Protein AF-A0A6M1E549-F1 (afdb_monomer_lite)

Sequence (84 aa):
MEQAIPERRIRIIKSVQSAGGQTSAEALCGEYPDDDQVLRAFCELEEQYAKNPVYEKLHGFNERLSLSFRNRDSNEIISFMTED

Secondary structure (DSSP, 8-state):
--------PEEEEEEEE-TTS-EEEEEEEEEESSHHHHHHHHHHHHHHHHT-TTEEEEE-TTTTSEEEEEETTT--EEEEEEE-

Radius of gyration: 14.62 Å; chains: 1; bounding box: 31×32×48 Å

Structure (mmCIF, N/CA/C/O backbone):
data_AF-A0A6M1E549-F1
#
_entry.id   AF-A0A6M1E549-F1
#
loop_
_atom_site.group_PDB
_atom_site.id
_atom_site.type_symbol
_atom_site.label_atom_id
_atom_site.label_alt_id
_atom_site.label_comp_id
_atom_site.label_asym_id
_atom_site.label_entity_id
_atom_site.label_seq_id
_atom_site.pdbx_PDB_ins_code
_atom_site.Cartn_x
_atom_site.Cartn_y
_atom_site.Cartn_z
_atom_site.occupancy
_atom_site.B_iso_or_equiv
_atom_site.auth_seq_id
_atom_site.auth_comp_id
_atom_site.auth_asym_id
_atom_site.auth_atom_id
_atom_site.pdbx_PDB_model_num
ATOM 1 N N . MET A 1 1 ? -9.514 22.461 34.500 1.00 43.75 1 MET A N 1
ATOM 2 C CA . MET A 1 1 ? -9.113 22.619 33.089 1.00 43.75 1 MET A CA 1
ATOM 3 C C . MET A 1 1 ? -9.009 21.221 32.529 1.00 43.75 1 MET A C 1
ATOM 5 O O . MET A 1 1 ? -8.154 20.469 32.978 1.00 43.75 1 ME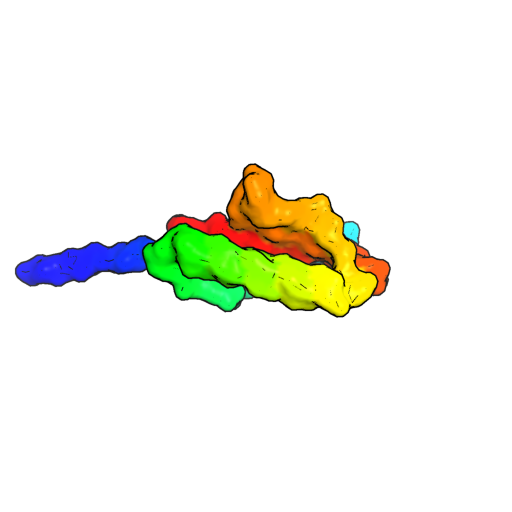T A O 1
ATOM 9 N N . GLU A 1 2 ? -9.972 20.846 31.696 1.00 46.66 2 GLU A N 1
ATOM 10 C CA . GLU A 1 2 ? -10.035 19.539 31.048 1.00 46.66 2 GLU A CA 1
ATOM 11 C C . GLU A 1 2 ? -8.862 19.463 30.067 1.00 46.66 2 GLU A C 1
ATOM 13 O O . GLU A 1 2 ? -8.790 20.233 29.111 1.00 46.66 2 GLU A O 1
ATOM 18 N N . GLN A 1 3 ? -7.861 18.643 30.385 1.00 46.72 3 GLN A N 1
ATOM 19 C CA . GLN A 1 3 ? -6.779 18.359 29.455 1.00 46.72 3 GLN A CA 1
ATOM 20 C C . GLN A 1 3 ? -7.390 17.456 28.388 1.00 46.72 3 GLN A C 1
ATOM 22 O O . GLN A 1 3 ? -7.639 16.282 28.651 1.00 46.72 3 GLN A O 1
ATOM 27 N N . ALA A 1 4 ? -7.709 18.023 27.224 1.00 48.78 4 ALA A N 1
ATOM 28 C CA . ALA A 1 4 ? -8.053 17.242 26.049 1.00 48.78 4 ALA A CA 1
ATOM 29 C C . ALA A 1 4 ? -6.864 16.318 25.767 1.00 48.78 4 ALA A C 1
ATOM 31 O O . ALA A 1 4 ? -5.798 16.770 25.348 1.00 48.78 4 ALA A O 1
ATOM 32 N N . ILE A 1 5 ? -7.022 15.038 26.100 1.00 59.81 5 ILE A N 1
ATOM 33 C CA . ILE A 1 5 ? -6.075 13.995 25.725 1.00 59.81 5 ILE A CA 1
ATOM 34 C C . ILE A 1 5 ? -6.022 14.067 24.196 1.00 59.81 5 ILE A C 1
ATOM 36 O O . ILE A 1 5 ? -7.093 13.999 23.585 1.00 59.81 5 ILE A O 1
ATOM 40 N N . PRO A 1 6 ? -4.857 14.293 23.562 1.00 56.72 6 PRO A N 1
ATOM 41 C CA . PRO A 1 6 ? -4.803 14.280 22.111 1.00 56.72 6 PRO A CA 1
ATOM 42 C C . PRO A 1 6 ? -5.316 12.913 21.671 1.00 56.72 6 PRO A C 1
ATOM 44 O O . PRO A 1 6 ? -4.788 11.888 22.104 1.00 56.72 6 PRO A O 1
ATOM 47 N N . GLU A 1 7 ? -6.398 12.906 20.893 1.00 65.00 7 GLU A N 1
ATOM 48 C CA . GLU A 1 7 ? -6.901 11.694 20.259 1.00 65.00 7 GLU A CA 1
ATOM 49 C C . GLU A 1 7 ? -5.708 11.059 19.544 1.00 65.00 7 GLU A C 1
ATOM 51 O O . GLU A 1 7 ? -5.113 11.681 18.659 1.00 65.00 7 GLU A O 1
ATOM 56 N N . ARG A 1 8 ? -5.278 9.882 19.999 1.00 70.75 8 ARG A N 1
ATOM 57 C CA . ARG A 1 8 ? -4.131 9.192 19.417 1.00 70.75 8 ARG A CA 1
ATOM 58 C C . ARG A 1 8 ? -4.561 8.745 18.025 1.00 70.75 8 ARG A C 1
ATOM 60 O O . ARG A 1 8 ? -5.454 7.915 17.903 1.00 70.75 8 ARG A O 1
ATOM 67 N N . ARG A 1 9 ? -4.020 9.386 16.989 1.00 84.75 9 ARG A N 1
ATOM 68 C CA . ARG A 1 9 ? -4.362 9.109 15.591 1.00 84.75 9 ARG A CA 1
ATOM 69 C C . ARG A 1 9 ? -3.251 8.289 14.971 1.00 84.75 9 ARG A C 1
ATOM 71 O O . ARG A 1 9 ? -2.094 8.692 15.014 1.00 84.75 9 ARG A O 1
ATOM 78 N N . ILE A 1 10 ? -3.633 7.186 14.351 1.00 87.75 10 ILE A N 1
ATOM 79 C CA . ILE A 1 10 ? -2.743 6.312 13.606 1.00 87.75 10 ILE A CA 1
ATOM 80 C C . ILE A 1 10 ? -2.454 6.976 12.264 1.00 87.75 10 ILE A C 1
ATOM 82 O O . ILE A 1 10 ? -3.362 7.281 11.484 1.00 87.75 10 ILE A O 1
ATOM 86 N N . ARG A 1 11 ? -1.181 7.213 11.980 1.00 90.50 11 ARG A N 1
ATOM 87 C CA . ARG A 1 11 ? -0.725 7.836 10.740 1.00 90.50 11 ARG A CA 1
ATOM 88 C C . ARG A 1 11 ? -0.281 6.769 9.765 1.00 90.50 11 ARG A C 1
ATOM 90 O O . ARG A 1 11 ? 0.491 5.893 10.125 1.00 90.50 11 ARG A O 1
ATOM 97 N N . ILE A 1 12 ? -0.714 6.855 8.515 1.00 91.12 12 ILE A N 1
ATOM 98 C CA . ILE A 1 12 ? -0.151 6.035 7.441 1.00 91.12 12 ILE A CA 1
ATOM 99 C C . ILE A 1 12 ? 0.924 6.859 6.746 1.00 91.12 12 ILE A C 1
ATOM 101 O O . ILE A 1 12 ? 0.622 7.867 6.105 1.00 91.12 12 ILE A O 1
ATOM 105 N N . ILE A 1 13 ? 2.172 6.421 6.849 1.00 92.50 13 ILE A N 1
ATOM 106 C CA . ILE A 1 13 ? 3.315 7.033 6.177 1.00 92.50 13 ILE A CA 1
ATOM 107 C C . ILE A 1 13 ? 3.617 6.240 4.911 1.00 92.50 13 ILE A C 1
ATOM 109 O O . ILE A 1 13 ? 3.770 5.020 4.945 1.00 92.50 13 ILE A O 1
ATOM 113 N N . LYS A 1 14 ? 3.692 6.944 3.783 1.00 92.69 14 LYS A N 1
ATOM 114 C CA . LYS A 1 14 ? 4.178 6.433 2.506 1.00 92.69 14 LYS A CA 1
ATOM 115 C C . LYS A 1 14 ? 5.652 6.793 2.369 1.00 92.69 14 LYS A C 1
ATOM 117 O O . LYS A 1 14 ? 5.976 7.972 2.258 1.00 92.69 14 LYS A O 1
ATOM 122 N N . SER A 1 15 ? 6.515 5.799 2.255 1.00 91.94 15 SER A N 1
ATOM 123 C CA . SER A 1 15 ? 7.945 5.974 2.006 1.00 91.94 15 SER A CA 1
ATOM 124 C C . SER A 1 15 ? 8.298 5.416 0.628 1.00 91.94 15 SER A C 1
ATOM 126 O O . SER A 1 15 ? 7.905 4.307 0.272 1.00 91.94 15 SER A O 1
ATOM 128 N N . VAL A 1 16 ? 9.031 6.184 -0.172 1.00 91.69 16 VAL A N 1
ATOM 129 C CA . VAL A 1 16 ? 9.501 5.793 -1.506 1.00 91.69 16 VAL A CA 1
ATOM 130 C C . VAL A 1 16 ? 11.012 5.655 -1.456 1.00 91.69 16 VAL A C 1
ATOM 132 O O . VAL A 1 16 ? 11.717 6.605 -1.124 1.00 91.69 16 VAL A O 1
ATOM 135 N N . GLN A 1 17 ? 11.513 4.473 -1.780 1.00 91.81 17 GLN A N 1
ATOM 136 C CA . GLN A 1 17 ? 12.932 4.153 -1.839 1.00 91.81 17 GLN A CA 1
ATOM 137 C C . GLN A 1 17 ? 13.347 3.969 -3.294 1.00 91.81 17 GLN A C 1
ATOM 139 O O . GLN A 1 17 ? 12.773 3.150 -4.011 1.00 91.81 17 GLN A O 1
ATOM 144 N N . SER A 1 18 ? 14.368 4.708 -3.723 1.00 88.00 18 SER A N 1
ATOM 145 C CA . SER A 1 18 ? 14.968 4.502 -5.042 1.00 88.00 18 SER A CA 1
ATOM 146 C C . SER A 1 18 ? 15.742 3.185 -5.089 1.00 88.00 18 SER A C 1
ATOM 148 O O . SER A 1 18 ? 16.148 2.652 -4.055 1.00 88.00 18 SER A O 1
ATOM 150 N N . ALA A 1 19 ? 16.049 2.702 -6.295 1.00 77.88 19 ALA A N 1
ATOM 151 C CA . ALA A 1 19 ? 16.824 1.476 -6.511 1.00 77.88 19 ALA A CA 1
ATOM 152 C C . ALA A 1 19 ? 18.196 1.446 -5.793 1.00 77.88 19 ALA A C 1
ATOM 154 O O . ALA A 1 19 ? 18.748 0.373 -5.564 1.00 77.88 19 ALA A O 1
ATOM 155 N N . GLY A 1 20 ? 18.741 2.610 -5.413 1.00 77.00 20 GLY A N 1
ATOM 156 C CA . GLY A 1 20 ? 19.963 2.742 -4.609 1.00 77.00 20 GLY A CA 1
ATOM 157 C C . GLY A 1 20 ? 19.789 2.531 -3.097 1.00 77.00 20 GLY A C 1
ATOM 158 O O . GLY A 1 20 ? 20.750 2.724 -2.360 1.00 77.00 20 GLY A O 1
ATOM 159 N N . GLY A 1 21 ? 18.591 2.180 -2.617 1.00 69.19 21 GLY A N 1
ATOM 160 C CA . GLY A 1 21 ? 18.315 1.886 -1.203 1.00 69.19 21 GLY A CA 1
ATOM 161 C C . GLY A 1 21 ? 18.150 3.113 -0.302 1.00 69.19 21 GLY A C 1
ATOM 162 O O . GLY A 1 21 ? 17.929 2.965 0.895 1.00 69.19 21 GLY A O 1
ATOM 163 N N . GLN A 1 22 ? 18.236 4.325 -0.855 1.00 79.06 22 GLN A N 1
ATOM 164 C CA . GLN A 1 22 ? 17.988 5.553 -0.107 1.00 79.06 22 GLN A CA 1
ATOM 165 C C . GLN A 1 22 ? 16.509 5.940 -0.198 1.00 79.06 22 GLN A C 1
ATOM 167 O O . GLN A 1 22 ? 15.965 6.105 -1.300 1.00 79.06 22 GLN A O 1
ATOM 172 N N . THR A 1 23 ? 15.869 6.127 0.961 1.00 80.50 23 THR A N 1
ATOM 173 C CA . THR A 1 23 ? 14.539 6.738 1.043 1.00 80.50 23 THR A CA 1
ATOM 174 C C . THR A 1 23 ? 14.602 8.112 0.394 1.00 80.50 23 THR A C 1
ATOM 176 O O . THR A 1 23 ? 15.348 8.994 0.811 1.00 80.50 23 THR A O 1
ATOM 179 N N . SER A 1 24 ? 13.880 8.240 -0.708 1.00 77.94 24 SER A N 1
ATOM 180 C CA . SER A 1 24 ? 13.886 9.409 -1.579 1.00 77.94 24 SER A CA 1
ATOM 181 C C . SER A 1 24 ? 12.780 10.385 -1.198 1.00 77.94 24 SER A C 1
ATOM 183 O O . SER A 1 24 ? 12.951 11.590 -1.358 1.00 77.94 24 SER A O 1
ATOM 185 N N . ALA A 1 25 ? 11.668 9.878 -0.662 1.00 86.19 25 ALA A N 1
ATOM 186 C CA . ALA A 1 25 ? 10.580 10.695 -0.148 1.00 86.19 25 ALA A CA 1
ATOM 187 C C . ALA A 1 25 ? 9.792 9.944 0.926 1.00 86.19 25 ALA A C 1
ATOM 189 O O . ALA A 1 25 ? 9.560 8.742 0.798 1.00 86.19 25 ALA A O 1
ATOM 190 N N . GLU A 1 26 ? 9.327 10.674 1.933 1.00 91.19 26 GLU A N 1
ATOM 191 C CA . GLU A 1 26 ? 8.337 10.205 2.899 1.00 91.19 26 GLU A CA 1
ATOM 192 C C . GLU A 1 26 ? 7.189 11.205 2.925 1.00 91.19 26 GLU A C 1
ATOM 194 O O . GLU A 1 26 ? 7.404 12.418 2.909 1.00 91.19 26 GLU A O 1
ATOM 199 N N . ALA A 1 27 ? 5.965 10.698 2.900 1.00 91.31 27 ALA A N 1
ATOM 200 C CA . ALA A 1 27 ? 4.766 11.510 2.844 1.00 91.31 27 ALA A CA 1
ATOM 201 C C . ALA A 1 27 ? 3.690 10.915 3.745 1.00 91.31 27 ALA A C 1
ATOM 203 O O . ALA A 1 27 ? 3.410 9.717 3.694 1.00 91.31 27 ALA A O 1
ATOM 204 N N . LEU A 1 28 ? 3.046 11.772 4.532 1.00 90.00 28 LEU A N 1
ATOM 205 C CA . LEU A 1 28 ? 1.840 11.406 5.258 1.00 90.00 28 LEU A CA 1
ATOM 206 C C . LEU A 1 28 ? 0.725 11.124 4.246 1.00 90.00 28 LEU A C 1
ATOM 208 O O . LEU A 1 28 ? 0.329 12.005 3.484 1.00 90.00 28 LEU A O 1
ATOM 212 N N . CYS A 1 29 ? 0.246 9.886 4.227 1.00 88.00 29 CYS A N 1
ATOM 213 C CA . CYS A 1 29 ? -0.844 9.457 3.360 1.00 88.00 29 CYS A CA 1
ATOM 214 C C . CYS A 1 29 ? -2.205 9.776 3.989 1.00 88.00 29 CYS A C 1
ATOM 216 O O . CYS A 1 29 ? -3.137 10.148 3.281 1.00 88.00 29 CYS A O 1
ATOM 218 N N . GLY A 1 30 ? -2.307 9.660 5.315 1.00 88.31 30 GLY A N 1
ATOM 219 C CA . GLY A 1 30 ? -3.516 9.984 6.063 1.00 88.31 30 GLY A CA 1
ATOM 220 C C . GLY A 1 30 ? -3.354 9.762 7.562 1.00 88.31 30 GLY A C 1
ATOM 221 O O . GLY A 1 30 ? -2.443 9.057 7.996 1.00 88.31 30 GLY A O 1
ATOM 222 N N . GLU A 1 31 ? -4.246 10.370 8.339 1.00 90.44 31 GLU A N 1
ATOM 223 C CA . GLU A 1 31 ? -4.365 10.170 9.784 1.00 90.44 31 GLU A CA 1
ATOM 224 C C . GLU A 1 31 ? -5.752 9.617 10.084 1.00 90.44 31 GLU A C 1
ATOM 226 O O . GLU A 1 31 ? -6.759 10.155 9.617 1.00 90.44 31 GLU A O 1
ATOM 231 N N . TYR A 1 32 ? -5.798 8.556 10.874 1.00 88.25 32 TYR A N 1
ATOM 232 C CA . TYR A 1 32 ? -7.007 7.797 11.143 1.00 88.25 32 TYR A CA 1
ATOM 233 C C . TYR A 1 32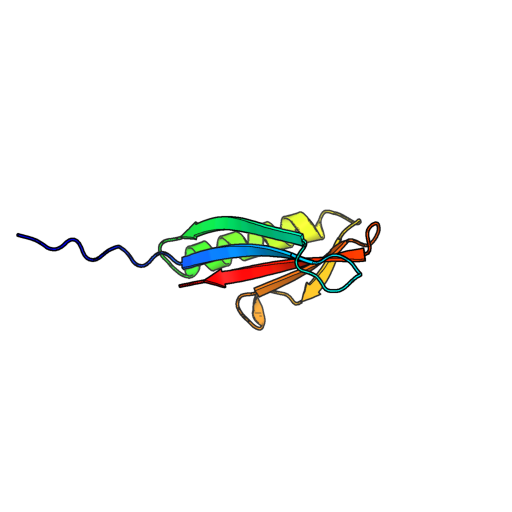 ? -7.178 7.627 12.652 1.00 88.25 32 TYR A C 1
ATOM 235 O O . TYR A 1 32 ? -6.195 7.412 13.357 1.00 88.25 32 TYR A O 1
ATOM 243 N N . PRO A 1 33 ? -8.404 7.739 13.176 1.00 85.38 33 PRO A N 1
ATOM 244 C CA . PRO A 1 33 ? -8.640 7.636 14.613 1.00 85.38 33 PRO A CA 1
ATOM 245 C C . PRO A 1 33 ? -8.640 6.189 15.131 1.00 85.38 33 PRO A C 1
ATOM 247 O O . PRO A 1 33 ? -8.448 5.994 16.323 1.00 85.38 33 PRO A O 1
ATOM 250 N N . ASP A 1 34 ? -8.824 5.187 14.259 1.00 85.62 34 ASP A N 1
ATOM 251 C CA . ASP A 1 34 ? -8.992 3.782 14.652 1.00 85.62 34 ASP A CA 1
ATOM 252 C C . ASP A 1 34 ? -8.400 2.816 13.614 1.00 85.62 34 ASP A C 1
ATOM 254 O O . ASP A 1 34 ? -8.392 3.106 12.411 1.00 85.62 34 ASP A O 1
ATOM 258 N N . ASP A 1 35 ? -8.010 1.619 14.063 1.00 84.62 35 ASP A N 1
ATOM 259 C CA . ASP A 1 35 ? -7.455 0.555 13.218 1.00 84.62 35 ASP A CA 1
ATOM 260 C C . ASP A 1 35 ? -8.394 0.126 12.078 1.00 84.62 35 ASP A C 1
ATOM 262 O O . ASP A 1 35 ? -7.928 -0.185 10.986 1.00 84.62 35 ASP A O 1
ATOM 266 N N . ASP A 1 36 ? -9.720 0.138 12.274 1.00 87.38 36 ASP A N 1
ATOM 267 C CA . ASP A 1 36 ? -10.676 -0.235 11.213 1.00 87.38 36 ASP A CA 1
ATOM 268 C C . ASP A 1 36 ? -10.568 0.706 10.005 1.00 87.38 36 ASP A C 1
ATOM 270 O O . ASP A 1 36 ? -10.565 0.263 8.855 1.00 87.38 36 ASP A O 1
ATOM 274 N N . GLN A 1 37 ? -10.413 2.010 10.254 1.00 88.94 37 GLN A N 1
ATOM 275 C CA . GLN A 1 37 ? -10.251 2.990 9.181 1.00 88.94 37 GLN A CA 1
ATOM 276 C C . GLN A 1 37 ? -8.883 2.869 8.507 1.00 88.94 37 GLN A C 1
ATOM 278 O O . GLN A 1 37 ? -8.790 2.985 7.286 1.00 88.94 37 GLN A O 1
ATOM 283 N N . VAL A 1 38 ? -7.844 2.564 9.285 1.00 87.94 38 VAL A N 1
ATOM 284 C CA . VAL A 1 38 ? -6.504 2.266 8.768 1.00 87.94 38 VAL A CA 1
ATOM 285 C C . VAL A 1 38 ? -6.544 1.053 7.839 1.00 87.94 38 VAL A C 1
ATOM 287 O O . VAL A 1 38 ? -6.044 1.116 6.718 1.00 87.94 38 VAL A O 1
ATOM 290 N N . LEU A 1 39 ? -7.190 -0.038 8.257 1.00 87.69 39 LEU A N 1
ATOM 291 C CA . LEU A 1 39 ? -7.335 -1.257 7.461 1.00 87.69 39 LEU A CA 1
ATOM 292 C C . LEU A 1 39 ? -8.095 -1.004 6.156 1.00 87.69 39 LEU A C 1
ATOM 294 O O . LEU A 1 39 ? -7.679 -1.497 5.106 1.00 87.69 39 LEU A O 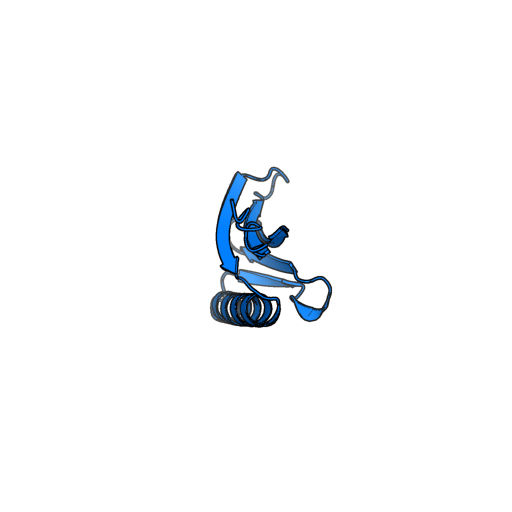1
ATOM 298 N N . ARG A 1 40 ? -9.171 -0.208 6.192 1.00 89.31 40 ARG A N 1
ATOM 299 C CA . ARG A 1 40 ? -9.886 0.205 4.973 1.00 89.31 40 ARG A CA 1
ATOM 300 C C . ARG A 1 40 ? -8.981 0.995 4.036 1.00 89.31 40 ARG A C 1
ATOM 302 O O . ARG A 1 40 ? -8.911 0.659 2.859 1.00 89.31 40 ARG A O 1
ATOM 309 N N . ALA A 1 41 ? -8.230 1.960 4.564 1.00 90.25 41 ALA A N 1
ATOM 310 C CA . ALA A 1 41 ? -7.292 2.747 3.774 1.00 90.25 41 ALA A CA 1
ATOM 311 C C . ALA A 1 41 ? -6.193 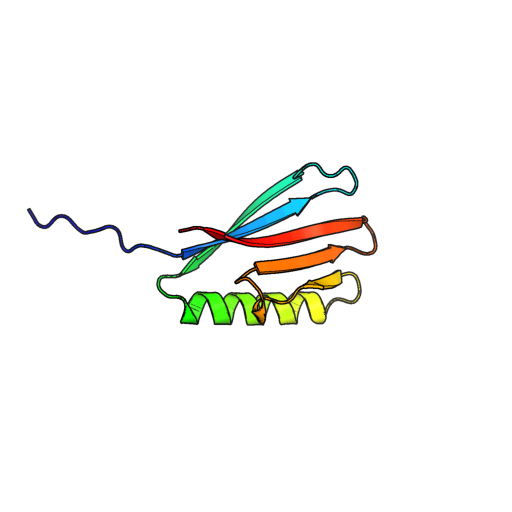1.879 3.140 1.00 90.25 41 ALA A C 1
ATOM 313 O O . ALA A 1 41 ? -5.889 2.037 1.959 1.00 90.25 41 ALA A O 1
ATOM 314 N N . PHE A 1 42 ? -5.630 0.918 3.880 1.00 89.56 42 PHE A N 1
ATOM 315 C CA . PHE A 1 42 ? -4.687 -0.054 3.323 1.00 89.56 42 PHE A CA 1
ATOM 316 C C . PHE A 1 42 ? -5.325 -0.919 2.233 1.00 89.56 42 PHE A C 1
ATOM 318 O O . PHE A 1 42 ? -4.705 -1.130 1.195 1.00 89.56 42 PHE A O 1
ATOM 325 N N . CYS A 1 43 ? -6.559 -1.385 2.423 1.00 89.12 43 CYS A N 1
ATOM 326 C CA . CYS A 1 43 ? -7.279 -2.150 1.406 1.00 89.12 43 CYS A CA 1
ATOM 327 C C . CYS A 1 43 ? -7.468 -1.331 0.117 1.00 89.12 43 CYS A C 1
ATOM 329 O O . CYS A 1 43 ? -7.120 -1.789 -0.972 1.00 89.12 43 CYS A O 1
ATOM 331 N N . GLU A 1 44 ? -7.918 -0.079 0.240 1.00 90.62 44 GLU A N 1
ATOM 332 C CA . GLU A 1 44 ? -8.095 0.833 -0.894 1.00 90.62 44 GLU A CA 1
ATOM 333 C C . GLU A 1 44 ? -6.771 1.147 -1.602 1.00 90.62 44 GLU A C 1
ATOM 335 O O . GLU A 1 44 ? -6.725 1.191 -2.834 1.00 90.62 44 GLU A O 1
ATOM 340 N N . LEU A 1 45 ? -5.686 1.359 -0.850 1.00 89.94 45 LEU A N 1
ATOM 341 C CA . LEU A 1 45 ? -4.345 1.536 -1.409 1.00 89.94 45 LEU A CA 1
ATOM 342 C C . LEU A 1 45 ? -3.907 0.278 -2.160 1.00 89.94 45 LEU A C 1
ATOM 344 O O . LEU A 1 45 ? -3.463 0.364 -3.303 1.00 89.94 45 LEU A O 1
ATOM 348 N N . GLU A 1 46 ? -4.070 -0.896 -1.558 1.00 90.06 46 GLU A N 1
ATOM 349 C CA . GLU A 1 46 ? -3.705 -2.158 -2.187 1.00 90.06 46 GLU A CA 1
ATOM 350 C C . GLU A 1 46 ? -4.442 -2.369 -3.510 1.00 90.06 46 GLU A C 1
ATOM 352 O O . GLU A 1 46 ? -3.805 -2.668 -4.520 1.00 90.06 46 GLU A O 1
ATOM 357 N N . GLU A 1 47 ? -5.753 -2.135 -3.544 1.00 90.31 47 GLU A N 1
ATOM 358 C CA . GLU A 1 47 ? -6.540 -2.221 -4.771 1.00 90.31 47 GLU A CA 1
ATOM 359 C C . GLU A 1 47 ? -6.096 -1.211 -5.837 1.00 90.31 47 GLU A C 1
ATOM 361 O O . GLU A 1 47 ? -6.025 -1.553 -7.020 1.00 90.31 47 GLU A O 1
ATOM 366 N N . GLN A 1 48 ? -5.798 0.033 -5.454 1.00 90.62 48 GLN A N 1
ATOM 367 C CA . GLN A 1 48 ? -5.358 1.074 -6.390 1.00 90.62 48 GLN A CA 1
ATOM 368 C C . GLN A 1 48 ? -4.015 0.739 -7.046 1.00 90.62 48 GLN A C 1
ATOM 370 O O . GLN A 1 48 ? -3.850 0.924 -8.258 1.00 90.62 48 GLN A O 1
ATOM 375 N N . TYR A 1 49 ? -3.063 0.225 -6.266 1.00 89.44 49 TYR A N 1
ATOM 376 C CA . TYR A 1 49 ? -1.769 -0.205 -6.791 1.00 89.44 49 TYR A CA 1
ATOM 377 C C . TYR A 1 49 ? -1.891 -1.513 -7.577 1.00 89.44 49 TYR A C 1
ATOM 379 O O . TYR A 1 49 ? -1.287 -1.628 -8.638 1.00 89.44 49 TYR A O 1
ATOM 387 N N . ALA A 1 50 ? -2.731 -2.457 -7.141 1.00 86.81 50 ALA A N 1
ATOM 388 C CA . ALA A 1 50 ? -2.974 -3.711 -7.857 1.00 86.81 50 ALA A CA 1
ATOM 389 C C . ALA A 1 50 ? -3.659 -3.509 -9.221 1.00 86.81 50 ALA A C 1
ATOM 391 O O . ALA A 1 50 ? -3.415 -4.275 -10.153 1.00 86.81 50 ALA A O 1
ATOM 392 N N . LYS A 1 51 ? -4.491 -2.469 -9.368 1.00 91.56 51 LYS A N 1
ATOM 393 C CA . LYS A 1 51 ? -5.108 -2.088 -10.653 1.00 91.56 51 LYS A CA 1
ATOM 394 C C . LYS A 1 51 ? -4.098 -1.510 -11.652 1.00 91.56 51 LYS A C 1
ATOM 396 O O . LYS A 1 51 ? -4.384 -1.480 -12.847 1.00 91.56 51 LYS A O 1
ATOM 401 N N . ASN A 1 52 ? -2.930 -1.062 -11.189 1.00 90.56 52 ASN A N 1
ATOM 402 C CA . ASN A 1 52 ? -1.889 -0.486 -12.033 1.00 90.56 52 ASN A CA 1
ATOM 403 C C . ASN A 1 52 ? -0.810 -1.528 -12.384 1.00 90.56 52 ASN A C 1
ATOM 405 O O . ASN A 1 52 ? -0.029 -1.911 -11.517 1.00 90.56 52 ASN A O 1
ATOM 409 N N . PRO A 1 53 ? -0.659 -1.926 -13.663 1.00 89.31 53 PRO A N 1
ATOM 410 C CA . PRO A 1 53 ? 0.291 -2.973 -14.070 1.00 89.31 53 PRO A CA 1
ATOM 411 C C . PRO A 1 53 ? 1.772 -2.579 -13.921 1.00 89.31 53 PRO A C 1
ATOM 413 O O . PRO A 1 53 ? 2.657 -3.435 -14.017 1.00 89.31 53 PRO A O 1
ATOM 416 N N . VAL A 1 54 ? 2.039 -1.286 -13.711 1.00 91.69 54 VAL A N 1
ATOM 417 C CA . VAL A 1 54 ? 3.371 -0.725 -13.446 1.00 91.69 54 VAL A CA 1
ATOM 418 C C . VAL A 1 54 ? 3.863 -1.102 -12.048 1.00 91.69 54 VAL A C 1
ATOM 420 O O . VAL A 1 54 ? 5.069 -1.206 -11.838 1.00 91.69 54 VAL A O 1
ATOM 423 N N . TYR A 1 55 ? 2.956 -1.348 -11.103 1.00 91.62 55 TYR A N 1
ATOM 424 C CA . TYR A 1 55 ? 3.315 -1.713 -9.741 1.00 91.62 55 TYR A CA 1
ATOM 425 C C . TYR A 1 55 ? 3.176 -3.216 -9.523 1.00 91.62 55 TYR A C 1
ATOM 427 O O . TYR A 1 55 ? 2.191 -3.848 -9.892 1.00 91.62 55 TYR A O 1
ATOM 435 N N . GLU A 1 56 ? 4.187 -3.795 -8.894 1.00 91.12 56 GLU A N 1
ATOM 436 C CA . GLU A 1 56 ? 4.198 -5.178 -8.453 1.00 91.12 56 GLU A CA 1
ATOM 437 C C . GLU A 1 56 ? 4.063 -5.222 -6.938 1.00 91.12 56 GLU A C 1
ATOM 439 O O . GLU A 1 56 ? 4.869 -4.634 -6.219 1.00 91.12 56 GLU A O 1
ATOM 444 N N . LYS A 1 57 ? 3.045 -5.921 -6.440 1.00 90.12 57 LYS A N 1
ATOM 445 C CA . LYS A 1 57 ? 2.871 -6.127 -5.002 1.00 90.12 57 LYS A CA 1
ATOM 446 C C . LYS A 1 57 ? 4.012 -6.995 -4.468 1.00 90.12 57 LYS A C 1
ATOM 448 O O . LYS A 1 57 ? 4.202 -8.112 -4.940 1.00 90.12 57 LYS A O 1
ATOM 453 N N . LEU A 1 58 ? 4.734 -6.485 -3.472 1.00 88.06 58 LEU A N 1
ATOM 454 C CA . LEU A 1 58 ? 5.787 -7.223 -2.773 1.00 88.06 58 LEU A CA 1
ATOM 455 C C . LEU A 1 58 ? 5.241 -7.942 -1.539 1.00 88.06 58 LEU A C 1
ATOM 457 O O . LEU A 1 58 ? 5.519 -9.120 -1.351 1.00 88.06 58 LEU A O 1
ATOM 461 N N . HIS A 1 59 ? 4.455 -7.243 -0.716 1.00 84.75 59 HIS A N 1
ATOM 462 C CA . HIS A 1 59 ? 3.751 -7.829 0.427 1.00 84.75 59 HIS A CA 1
ATOM 463 C C . HIS A 1 59 ? 2.422 -7.110 0.686 1.00 84.75 59 HIS A C 1
ATOM 465 O O . HIS A 1 59 ? 2.243 -5.953 0.298 1.00 84.75 59 HIS A O 1
ATOM 471 N N . GLY A 1 60 ? 1.477 -7.823 1.304 1.00 77.62 60 GLY A N 1
ATOM 472 C CA . GLY A 1 60 ? 0.150 -7.310 1.653 1.00 77.62 60 GLY A CA 1
ATOM 473 C C . GLY A 1 60 ? 0.030 -6.892 3.118 1.00 77.62 60 GLY A C 1
ATOM 474 O O . GLY A 1 60 ? 0.792 -7.352 3.967 1.00 77.62 60 GLY A O 1
ATOM 475 N N . PHE A 1 61 ? -0.990 -6.088 3.425 1.00 75.69 61 PHE A N 1
ATOM 476 C CA . PHE A 1 61 ? -1.204 -5.533 4.770 1.00 75.69 61 PHE A CA 1
ATOM 477 C C . PHE A 1 61 ? -1.565 -6.591 5.821 1.00 75.69 61 PHE A C 1
ATOM 479 O O . PHE A 1 61 ? -1.389 -6.351 7.014 1.00 75.69 61 PHE A O 1
ATOM 486 N N . ASN A 1 62 ? -2.004 -7.776 5.379 1.00 68.00 62 ASN A N 1
ATOM 487 C CA . ASN A 1 62 ? -2.365 -8.911 6.232 1.00 68.00 62 ASN A CA 1
ATOM 488 C C . ASN A 1 62 ? -1.208 -9.444 7.096 1.00 68.00 62 ASN A C 1
ATOM 490 O O . ASN A 1 62 ? -1.467 -10.117 8.088 1.00 68.00 62 ASN A O 1
ATOM 494 N N . GLU A 1 63 ? 0.052 -9.173 6.742 1.00 60.19 63 GLU A N 1
ATOM 495 C CA . GLU A 1 63 ? 1.196 -9.729 7.475 1.00 60.19 63 GLU A CA 1
ATOM 496 C C . GLU A 1 63 ? 1.738 -8.796 8.569 1.00 60.19 63 GLU A C 1
ATOM 498 O O . GLU A 1 63 ? 2.197 -9.289 9.600 1.00 60.19 63 GLU A O 1
ATOM 503 N N . ARG A 1 64 ? 1.731 -7.467 8.365 1.00 62.38 64 ARG A N 1
ATOM 504 C CA . ARG A 1 64 ? 2.443 -6.510 9.245 1.00 62.38 64 ARG A CA 1
ATOM 505 C C . ARG A 1 64 ? 1.837 -5.099 9.363 1.00 62.38 64 ARG A C 1
ATOM 507 O O . ARG A 1 64 ? 2.548 -4.199 9.792 1.00 62.38 64 ARG A O 1
ATOM 514 N N . LEU A 1 65 ? 0.566 -4.876 8.996 1.00 76.50 65 LEU A N 1
ATOM 515 C CA . LEU A 1 65 ? -0.004 -3.512 8.871 1.00 76.50 65 LEU A CA 1
ATOM 516 C C . LEU A 1 65 ? 0.873 -2.600 7.990 1.00 76.50 65 LEU A C 1
ATOM 518 O O . LEU A 1 65 ? 1.023 -1.400 8.216 1.00 76.50 65 LEU A O 1
ATOM 522 N N . SER A 1 66 ? 1.489 -3.205 6.978 1.00 84.25 66 SER A N 1
ATOM 523 C CA . SER A 1 66 ? 2.339 -2.527 6.019 1.00 84.25 66 SER A CA 1
ATOM 524 C C . SER A 1 66 ? 2.053 -3.039 4.618 1.00 84.25 66 SER A C 1
ATOM 526 O O . SER A 1 66 ? 1.713 -4.205 4.425 1.00 84.25 66 SER A O 1
ATOM 528 N N . LEU A 1 67 ? 2.206 -2.172 3.627 1.00 89.62 67 LEU A N 1
ATOM 529 C CA . LEU A 1 67 ? 2.171 -2.559 2.222 1.00 89.62 67 LEU A CA 1
ATOM 530 C C . LEU A 1 67 ? 3.480 -2.188 1.569 1.00 89.62 67 LEU A C 1
ATOM 532 O O . LEU A 1 67 ? 3.972 -1.091 1.800 1.00 89.62 67 LEU A O 1
ATOM 536 N N . SER A 1 68 ? 3.980 -3.029 0.668 1.00 90.62 68 SER A N 1
ATOM 537 C CA . SER A 1 68 ? 5.014 -2.592 -0.263 1.00 90.62 68 SER A CA 1
ATOM 538 C C . SER A 1 68 ? 4.707 -2.991 -1.688 1.00 90.62 68 SER A C 1
ATOM 540 O O . SER A 1 68 ? 4.268 -4.107 -1.975 1.00 90.62 68 SER A O 1
ATOM 542 N N . PHE A 1 69 ? 5.040 -2.078 -2.586 1.00 92.50 69 PHE A N 1
ATOM 543 C CA . PHE A 1 69 ? 4.940 -2.229 -4.022 1.00 92.50 69 PHE A CA 1
ATOM 544 C C . PHE A 1 69 ? 6.269 -1.856 -4.654 1.00 92.50 69 PHE A C 1
ATOM 546 O O . PHE A 1 69 ? 6.930 -0.911 -4.233 1.00 92.50 69 PHE A O 1
ATOM 553 N N . ARG A 1 70 ? 6.648 -2.575 -5.699 1.00 92.50 70 ARG A N 1
ATOM 554 C CA . ARG A 1 70 ? 7.775 -2.237 -6.553 1.00 92.50 70 ARG A CA 1
ATOM 555 C C . ARG A 1 70 ? 7.257 -1.594 -7.825 1.00 92.50 70 ARG A C 1
ATOM 557 O O . ARG A 1 70 ? 6.459 -2.193 -8.539 1.00 92.50 70 ARG A O 1
ATOM 564 N N . ASN A 1 71 ? 7.726 -0.396 -8.131 1.00 92.12 71 ASN A N 1
ATOM 565 C CA . ASN A 1 71 ? 7.573 0.193 -9.450 1.00 92.12 71 ASN A CA 1
ATOM 566 C C . ASN A 1 71 ? 8.460 -0.586 -10.434 1.00 92.12 71 ASN A C 1
ATOM 568 O O . ASN A 1 71 ? 9.679 -0.620 -10.274 1.00 92.12 71 ASN A O 1
ATOM 572 N N . ARG A 1 72 ? 7.862 -1.236 -11.435 1.00 89.06 72 ARG A N 1
ATOM 573 C CA . ARG A 1 72 ? 8.583 -2.041 -12.432 1.00 89.06 72 ARG A CA 1
ATOM 574 C C . ARG A 1 72 ? 9.417 -1.202 -13.394 1.00 89.06 72 ARG A C 1
ATOM 576 O O . ARG A 1 72 ? 10.401 -1.713 -13.916 1.00 89.06 72 ARG A O 1
ATOM 583 N N . ASP A 1 73 ? 9.029 0.049 -13.620 1.00 89.38 73 ASP A N 1
ATOM 584 C CA . ASP A 1 73 ? 9.711 0.947 -14.550 1.00 89.38 73 ASP A CA 1
ATOM 585 C C . ASP A 1 73 ? 10.960 1.559 -13.905 1.00 89.38 73 ASP A C 1
ATOM 587 O O . ASP A 1 73 ? 12.085 1.349 -14.354 1.00 89.38 73 ASP A O 1
ATOM 591 N N . SER A 1 74 ? 10.768 2.248 -12.780 1.00 87.62 74 SER A N 1
ATOM 592 C CA . SER A 1 74 ? 11.839 2.993 -12.106 1.00 87.62 74 SER A CA 1
ATO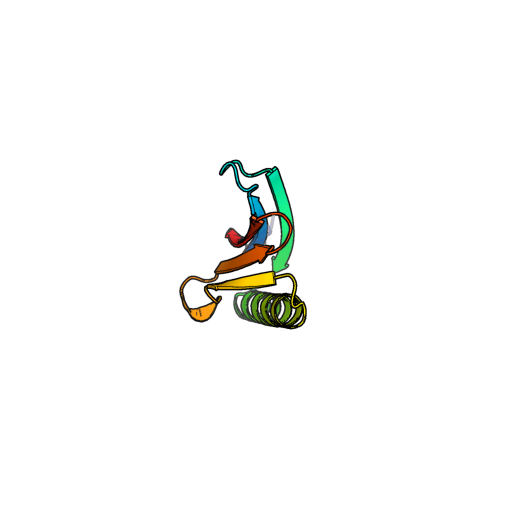M 593 C C . SER A 1 74 ? 12.588 2.169 -11.053 1.00 87.62 74 SER A C 1
ATOM 595 O O . SER A 1 74 ? 13.572 2.629 -10.477 1.00 87.62 74 SER A O 1
ATOM 597 N N . ASN A 1 75 ? 12.136 0.936 -10.801 1.00 88.25 75 ASN A N 1
ATOM 598 C CA . ASN A 1 75 ? 12.690 0.033 -9.794 1.00 88.25 75 ASN A CA 1
ATOM 599 C C . ASN A 1 75 ? 12.654 0.600 -8.356 1.00 88.25 75 ASN A C 1
ATOM 601 O O . ASN A 1 75 ? 13.452 0.221 -7.500 1.00 88.25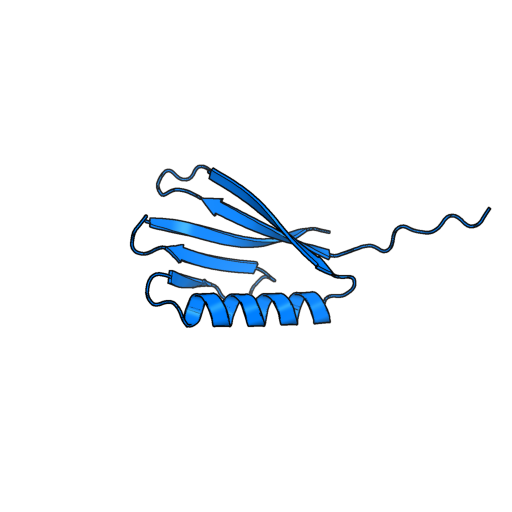 75 ASN A O 1
ATOM 605 N N . GLU A 1 76 ? 11.724 1.520 -8.099 1.00 91.81 76 GLU A N 1
ATOM 606 C CA . GLU A 1 76 ? 11.485 2.120 -6.787 1.00 91.81 76 GLU A CA 1
ATOM 607 C C . GLU A 1 76 ? 10.613 1.210 -5.923 1.00 91.81 76 GLU A C 1
ATOM 609 O O . GLU A 1 76 ? 9.693 0.558 -6.422 1.00 91.81 76 GLU A O 1
ATOM 614 N N . ILE A 1 77 ? 10.856 1.199 -4.616 1.00 92.00 77 ILE A N 1
ATOM 615 C CA . ILE A 1 77 ? 10.013 0.512 -3.642 1.00 92.00 77 ILE A CA 1
ATOM 616 C C . ILE A 1 77 ? 9.171 1.539 -2.902 1.00 92.00 77 ILE A C 1
ATOM 618 O O . ILE A 1 77 ? 9.691 2.432 -2.242 1.00 92.00 77 ILE A O 1
ATOM 622 N N . ILE A 1 78 ? 7.861 1.395 -3.001 1.00 91.81 78 ILE A N 1
ATOM 623 C CA . ILE A 1 78 ? 6.880 2.209 -2.301 1.00 91.81 78 ILE A CA 1
ATOM 624 C C . ILE A 1 78 ? 6.377 1.378 -1.136 1.00 91.81 78 ILE A C 1
ATOM 626 O O . ILE A 1 78 ? 5.779 0.328 -1.353 1.00 91.81 78 ILE A O 1
ATOM 630 N N . SER A 1 79 ? 6.604 1.850 0.080 1.00 91.44 79 SER A N 1
ATOM 631 C CA . SER A 1 79 ? 6.154 1.215 1.310 1.00 91.44 79 SER A CA 1
ATOM 632 C C . SER A 1 79 ? 5.149 2.106 2.025 1.00 91.44 79 SER A C 1
ATOM 634 O O . SER A 1 79 ? 5.309 3.320 2.058 1.00 91.44 79 SER A O 1
ATOM 636 N N . PHE A 1 80 ? 4.130 1.503 2.614 1.00 91.62 80 PHE A N 1
ATOM 637 C CA . PHE A 1 80 ? 3.159 2.145 3.482 1.00 91.62 80 PHE A CA 1
ATOM 638 C C . PHE A 1 80 ? 3.239 1.478 4.844 1.00 91.62 80 PHE A C 1
ATOM 640 O O . PHE A 1 80 ? 3.211 0.250 4.915 1.00 91.62 80 PHE A O 1
ATOM 647 N N . MET A 1 81 ? 3.337 2.266 5.906 1.00 90.12 81 MET A N 1
ATOM 648 C CA . MET A 1 81 ? 3.426 1.770 7.277 1.00 90.12 81 MET A CA 1
ATOM 649 C C . MET A 1 81 ? 2.618 2.649 8.222 1.00 90.12 81 MET A C 1
ATOM 651 O O . MET A 1 81 ? 2.444 3.841 7.965 1.00 90.12 81 MET A O 1
ATOM 655 N N . THR A 1 82 ? 2.123 2.059 9.305 1.00 88.50 82 THR A N 1
ATOM 656 C CA . THR A 1 82 ? 1.477 2.801 10.389 1.00 88.50 82 THR A CA 1
ATOM 657 C C . THR A 1 82 ? 2.509 3.359 11.361 1.00 88.50 82 THR A C 1
ATOM 659 O O . THR A 1 82 ? 3.412 2.637 11.781 1.00 88.50 82 THR A O 1
ATOM 662 N N . GLU A 1 83 ? 2.330 4.608 11.764 1.00 84.56 83 GLU A N 1
ATOM 663 C CA . GLU A 1 83 ? 3.051 5.284 12.839 1.00 84.56 83 GLU A CA 1
ATOM 664 C C . GLU A 1 83 ? 2.029 5.768 13.883 1.00 84.56 83 GLU A C 1
ATOM 666 O O . GLU A 1 83 ? 0.960 6.261 13.516 1.00 84.56 83 GLU A O 1
ATOM 671 N N . ASP A 1 84 ? 2.337 5.581 15.166 1.00 68.12 84 ASP A N 1
ATOM 672 C CA . ASP A 1 84 ? 1.474 5.873 16.326 1.00 68.12 84 ASP A CA 1
ATOM 673 C C . ASP A 1 84 ? 2.105 6.911 17.267 1.00 68.12 84 ASP A C 1
ATOM 675 O O . ASP A 1 84 ? 3.354 6.927 17.385 1.00 68.12 84 ASP A O 1
#

Foldseek 3Di:
DDDPPPLDWKWKKKWKAFPVRDGPDIDTPDTHSDVVVLVVVQVVVVVVQVVDPQWDWPDGCVPAVKTWIARNPRRMIIMIHIDD

pLDDT: mean 83.63, std 11.85, range [43.75, 92.69]